Protein AF-A0A0C2BR04-F1 (afdb_monomer)

Secondary structure (DSSP, 8-state):
---TTEEEEEEE--TTTT-TTSTT---HHHHHHHHHH-S-HHHHHHHHHHHHT-TTEEEEEEEE-SSSTT----------TTTEEEEEEEEPGGGT---EEEEEEEEPPP---

Sequence (113 aa):
MDDPHIKVCFPICHHFWQKKNLRLSLDIRQIIEAALSSGKVAEVARAIEESLELDGFGITVLQVDYTNPKTKLNATMFQNLKKWCSVYVGIDPDLGFPYLYEIQVGKLLGEYD

Foldseek 3Di:
DDDPFWPDKDKPADCQLCDPPDLQRPPVVQLQVLVLPDLDQVSSQVSSCVVRVDPQKDKGKDKWDPVDPPTDDDDDDDPPRVFKMWIWTAGHCVSVHGITIIMMIGGHDPDDD

Solvent-accessible surface area (backbone atoms only — not comparable to full-atom values): 6805 Å² total; per-residue (Å²): 142,78,60,87,50,55,77,39,78,52,73,56,55,38,72,73,35,68,42,90,85,49,106,76,38,53,55,67,64,55,51,51,53,21,55,73,71,43,88,43,50,71,59,23,39,49,46,36,50,70,75,63,70,58,82,63,50,48,72,46,51,45,80,37,56,75,83,46,87,84,61,78,89,90,82,86,81,83,90,49,42,91,51,32,34,35,39,36,42,25,40,38,50,89,81,78,50,48,31,33,33,44,35,36,43,32,55,55,77,74,79,82,130

pLDDT: mean 75.68, std 12.69, range [36.72, 92.94]

Radius of gyration: 14.31 Å; Cα contacts (8 Å, |Δi|>4): 179; chains: 1; bounding box: 47×25×42 Å

Organism: NCBI:txid51022

Structure (mmCIF, N/CA/C/O backbone):
data_AF-A0A0C2BR04-F1
#
_entry.id   AF-A0A0C2BR04-F1
#
loop_
_atom_site.group_PDB
_atom_site.id
_atom_site.type_symbol
_atom_site.label_atom_id
_atom_site.label_alt_id
_atom_site.label_comp_id
_atom_site.label_asym_id
_atom_site.label_entity_id
_atom_site.label_seq_id
_atom_site.pdbx_PDB_ins_code
_atom_site.Cartn_x
_atom_site.Cartn_y
_atom_site.Cartn_z
_atom_site.occupancy
_atom_site.B_iso_or_equiv
_atom_site.auth_seq_id
_atom_site.auth_comp_id
_atom_site.auth_asym_id
_atom_site.auth_atom_id
_atom_site.pdbx_PDB_model_num
ATOM 1 N N . MET A 1 1 ? 12.614 8.364 7.415 1.00 57.56 1 MET A N 1
ATOM 2 C CA . MET A 1 1 ? 11.837 7.769 6.306 1.00 57.56 1 MET A CA 1
ATOM 3 C C . MET A 1 1 ? 12.835 7.602 5.172 1.00 57.56 1 MET A C 1
ATOM 5 O O . MET A 1 1 ? 12.725 8.267 4.157 1.00 57.56 1 MET A O 1
ATOM 9 N N . ASP A 1 2 ? 13.873 6.800 5.429 1.00 64.69 2 ASP A N 1
ATOM 10 C CA . ASP A 1 2 ? 15.175 6.889 4.741 1.00 64.69 2 ASP A CA 1
ATOM 11 C C . ASP A 1 2 ? 15.647 5.507 4.270 1.00 64.69 2 ASP A C 1
ATOM 13 O O . ASP A 1 2 ? 16.843 5.251 4.155 1.00 64.69 2 ASP A O 1
ATOM 17 N N . ASP A 1 3 ? 14.702 4.588 4.052 1.00 72.81 3 ASP A N 1
ATOM 18 C CA . ASP A 1 3 ? 15.028 3.282 3.495 1.00 72.81 3 ASP A CA 1
ATOM 19 C C . ASP A 1 3 ? 15.394 3.460 2.007 1.00 72.81 3 ASP A C 1
ATOM 21 O O . ASP A 1 3 ? 14.574 3.983 1.242 1.00 72.81 3 ASP A O 1
ATOM 25 N N . PRO A 1 4 ? 16.609 3.067 1.578 1.00 79.56 4 PRO A N 1
ATOM 26 C CA . PRO A 1 4 ? 17.089 3.295 0.213 1.00 79.56 4 PRO A CA 1
ATOM 27 C C . PRO A 1 4 ? 16.275 2.544 -0.850 1.00 79.56 4 PRO A C 1
ATOM 29 O O . PRO A 1 4 ? 16.324 2.902 -2.035 1.00 79.56 4 PRO A O 1
ATOM 32 N N . HIS A 1 5 ? 15.512 1.533 -0.431 1.00 80.62 5 HIS A N 1
ATOM 33 C CA . HIS A 1 5 ? 14.663 0.744 -1.306 1.00 80.62 5 HIS A CA 1
ATOM 34 C C . HIS A 1 5 ? 13.295 1.385 -1.559 1.00 80.62 5 HIS A C 1
ATOM 36 O O . HIS A 1 5 ? 12.555 0.922 -2.422 1.00 80.62 5 HIS A O 1
ATOM 42 N N . ILE A 1 6 ? 12.933 2.453 -0.846 1.00 80.69 6 ILE A N 1
ATOM 43 C CA . ILE A 1 6 ? 11.687 3.179 -1.093 1.00 80.69 6 ILE A CA 1
ATOM 44 C C . ILE A 1 6 ? 11.969 4.311 -2.079 1.00 80.69 6 ILE A C 1
ATOM 46 O O . ILE A 1 6 ? 12.641 5.290 -1.755 1.00 80.69 6 ILE A O 1
ATOM 50 N N . LYS A 1 7 ? 11.421 4.211 -3.291 1.00 80.38 7 LYS A N 1
ATOM 51 C CA . LYS A 1 7 ? 11.537 5.258 -4.323 1.00 80.38 7 LYS A CA 1
ATOM 52 C C . LYS A 1 7 ? 10.414 6.279 -4.265 1.00 80.38 7 LYS A C 1
ATOM 54 O O . LYS A 1 7 ? 10.612 7.439 -4.615 1.00 80.38 7 LYS A O 1
ATOM 59 N N . VAL A 1 8 ? 9.231 5.847 -3.840 1.00 74.94 8 VAL A N 1
ATOM 60 C CA . VAL A 1 8 ? 8.045 6.697 -3.723 1.00 74.94 8 VAL A CA 1
ATOM 61 C C . VAL A 1 8 ? 7.357 6.365 -2.412 1.00 74.94 8 VAL A C 1
ATOM 63 O O . VAL A 1 8 ? 7.121 5.200 -2.118 1.00 74.94 8 VAL A O 1
ATOM 66 N N . CYS A 1 9 ? 7.014 7.381 -1.629 1.00 80.25 9 CYS A N 1
ATOM 67 C CA . CYS A 1 9 ? 6.170 7.215 -0.455 1.00 80.25 9 CYS A CA 1
ATOM 68 C C . CYS A 1 9 ? 5.254 8.426 -0.322 1.00 80.25 9 CYS A C 1
ATOM 70 O O . CYS A 1 9 ? 5.715 9.525 -0.012 1.00 80.25 9 CYS A O 1
ATOM 72 N N . PHE A 1 10 ? 3.959 8.228 -0.561 1.00 79.88 10 PHE A N 1
ATOM 73 C CA . PHE A 1 10 ? 2.961 9.289 -0.473 1.00 79.88 10 PHE A CA 1
ATOM 74 C C . PHE A 1 10 ? 1.776 8.845 0.394 1.00 79.88 10 PHE A C 1
ATOM 76 O O . PHE A 1 10 ? 0.892 8.136 -0.090 1.00 79.88 10 PHE A O 1
ATOM 83 N N . PRO A 1 11 ? 1.752 9.220 1.685 1.00 79.69 11 PRO A N 1
ATOM 84 C CA . PRO A 1 11 ? 0.619 8.943 2.554 1.00 79.69 11 PRO A CA 1
ATOM 85 C C . PRO A 1 11 ? -0.465 10.022 2.419 1.00 79.69 11 PRO A C 1
ATOM 87 O O . PRO A 1 11 ? -0.241 11.200 2.699 1.00 79.69 11 PRO A O 1
ATOM 90 N N . ILE A 1 12 ? -1.675 9.604 2.066 1.00 81.25 12 ILE A N 1
ATOM 91 C CA . ILE A 1 12 ? -2.902 10.404 2.043 1.00 81.25 12 ILE A CA 1
ATOM 92 C C . ILE A 1 12 ? -3.756 9.995 3.239 1.00 81.25 12 ILE A C 1
ATOM 94 O O . ILE A 1 12 ? -4.693 9.199 3.142 1.00 81.25 12 ILE A O 1
ATOM 98 N N . CYS A 1 13 ? -3.398 10.526 4.405 1.00 77.69 13 CYS A N 1
ATOM 99 C CA . CYS A 1 13 ? -4.032 10.172 5.670 1.00 77.69 13 CYS A CA 1
ATOM 100 C C . CYS A 1 13 ? -4.188 11.421 6.536 1.00 77.69 13 CYS A C 1
ATOM 102 O O . CYS A 1 13 ? -3.304 12.276 6.593 1.00 77.69 13 CYS A O 1
ATOM 104 N N . HIS A 1 14 ? -5.315 11.544 7.237 1.00 74.12 14 HIS A N 1
ATOM 105 C CA . HIS A 1 14 ? -5.492 12.600 8.231 1.00 74.12 14 HIS A CA 1
ATOM 106 C C . HIS A 1 14 ? -4.450 12.475 9.356 1.00 74.12 14 HIS A C 1
ATOM 108 O O . HIS A 1 14 ? -4.118 11.371 9.779 1.00 74.12 14 HIS A O 1
ATOM 114 N N . HIS A 1 15 ? -4.006 13.598 9.926 1.00 65.88 15 HIS A N 1
ATOM 115 C CA . HIS A 1 15 ? -3.030 13.628 11.030 1.00 65.88 15 HIS A CA 1
ATOM 116 C C . HIS A 1 15 ? -3.449 12.800 12.264 1.00 65.88 15 HIS A C 1
ATOM 118 O O . HIS A 1 15 ? -2.618 12.451 13.096 1.00 65.88 15 HIS A O 1
ATOM 124 N N . PHE A 1 16 ? -4.745 12.492 12.390 1.00 60.69 16 PHE A N 1
ATOM 125 C CA . PHE A 1 16 ? -5.294 11.601 13.418 1.00 60.69 16 PHE A CA 1
ATOM 126 C C . PHE A 1 16 ? -4.698 10.188 13.344 1.00 60.69 16 PHE A C 1
ATOM 128 O O . PHE A 1 16 ? -4.458 9.585 14.383 1.00 60.69 16 PHE A O 1
ATOM 135 N N . TRP A 1 17 ? -4.382 9.706 12.140 1.00 61.66 17 TRP A N 1
ATOM 136 C CA . TRP A 1 17 ? -3.720 8.420 11.927 1.00 61.66 17 TRP A CA 1
ATOM 137 C C . TRP A 1 17 ? -2.274 8.421 12.432 1.00 61.66 17 TRP A C 1
ATOM 139 O O . TRP A 1 17 ? -1.790 7.411 12.911 1.00 61.66 17 TRP A O 1
ATOM 149 N N . GLN A 1 18 ? -1.610 9.578 12.442 1.00 56.16 18 GLN A N 1
ATOM 150 C CA . GLN A 1 18 ? -0.179 9.696 12.741 1.00 56.16 18 GLN A CA 1
ATOM 151 C C . GLN A 1 18 ? 0.154 9.796 14.247 1.00 56.16 18 GLN A C 1
ATOM 153 O O . GLN A 1 18 ? 1.327 9.866 14.616 1.00 56.16 18 GLN A O 1
ATOM 158 N N . LYS A 1 19 ? -0.840 9.845 15.151 1.00 53.69 19 LYS A N 1
ATOM 159 C CA . LYS A 1 19 ? -0.608 10.083 16.591 1.00 53.69 19 LYS A CA 1
ATOM 160 C C . LYS A 1 19 ? -0.471 8.792 17.405 1.00 53.69 19 LYS A C 1
ATOM 162 O O . LYS A 1 19 ? -1.477 8.239 17.814 1.00 53.69 19 LYS A O 1
ATOM 167 N N . LYS A 1 20 ? 0.762 8.459 17.803 1.00 49.28 20 LYS A N 1
ATOM 168 C CA . LYS A 1 20 ? 1.202 7.335 18.671 1.00 49.28 20 LYS A CA 1
ATOM 169 C C . LYS A 1 20 ? 0.447 7.034 19.991 1.00 49.28 20 LYS A C 1
ATOM 171 O O . LYS A 1 20 ? 0.819 6.084 20.666 1.00 49.28 20 LYS A O 1
ATOM 176 N N . ASN A 1 21 ? -0.546 7.821 20.415 1.00 41.91 21 ASN A N 1
ATOM 177 C CA . ASN A 1 21 ? -1.084 7.779 21.791 1.00 41.91 21 ASN A CA 1
ATOM 178 C C . ASN A 1 21 ? -2.572 7.406 21.910 1.00 41.91 21 ASN A C 1
ATOM 180 O O . ASN A 1 21 ? -3.172 7.596 22.965 1.00 41.91 21 ASN A O 1
ATOM 184 N N . LEU A 1 22 ? -3.185 6.865 20.861 1.00 41.66 22 LEU A N 1
ATOM 185 C CA . LEU A 1 22 ? -4.499 6.227 20.949 1.00 41.66 22 LEU A CA 1
ATOM 186 C C . LEU A 1 22 ? -4.328 4.767 20.539 1.00 41.66 22 LEU A C 1
ATOM 188 O O . LEU A 1 22 ? -3.621 4.500 19.575 1.00 41.66 22 LEU A O 1
ATOM 192 N N . ARG A 1 23 ? -5.018 3.840 21.216 1.00 46.34 23 ARG A N 1
ATOM 193 C CA . ARG A 1 23 ? -5.146 2.398 20.883 1.00 46.34 23 ARG A CA 1
ATOM 194 C C . ARG A 1 23 ? -5.641 2.095 19.441 1.00 46.34 23 ARG A C 1
ATOM 196 O O . ARG A 1 23 ? -6.039 0.981 19.159 1.00 46.34 23 ARG A O 1
ATOM 203 N N . LEU A 1 24 ? -5.678 3.094 18.557 1.00 48.53 24 LEU A N 1
ATOM 204 C CA . LEU A 1 24 ? -6.223 3.100 17.197 1.00 48.53 24 LEU A CA 1
ATOM 205 C C . LEU A 1 24 ? -5.345 3.922 16.223 1.00 48.53 24 LEU A C 1
ATOM 207 O O . LEU A 1 24 ? -5.833 4.386 15.192 1.00 48.53 24 LEU A O 1
ATOM 211 N N . SER A 1 25 ? -4.076 4.195 16.551 1.00 52.72 25 SER A N 1
ATOM 212 C CA . SER A 1 25 ? -3.205 4.984 15.674 1.00 52.72 25 SER A CA 1
ATOM 213 C C . SER A 1 25 ? -2.494 4.110 14.651 1.00 52.72 25 SER A C 1
ATOM 215 O O . SER A 1 25 ? -1.612 3.333 15.005 1.00 52.72 25 SER A O 1
ATOM 217 N N . LEU A 1 26 ? -2.860 4.282 13.387 1.00 61.00 26 LEU A N 1
ATOM 218 C CA . LEU A 1 26 ? -2.221 3.649 12.243 1.00 61.00 26 LEU A CA 1
ATOM 219 C C . LEU A 1 26 ? -0.819 4.227 12.016 1.00 61.00 26 LEU A C 1
ATOM 221 O O . LEU A 1 26 ? -0.670 5.320 11.463 1.00 61.00 26 LEU A O 1
ATOM 225 N N . ASP A 1 27 ? 0.221 3.504 12.422 1.00 72.94 27 ASP A N 1
ATOM 226 C CA . ASP A 1 27 ? 1.583 3.929 12.121 1.00 72.94 27 ASP A CA 1
ATOM 227 C C . ASP A 1 27 ? 1.883 3.653 10.643 1.00 72.94 27 ASP A C 1
ATOM 229 O O . ASP A 1 27 ? 2.018 2.507 10.218 1.00 72.94 27 ASP A O 1
ATOM 233 N N . ILE A 1 28 ? 2.021 4.718 9.846 1.00 77.38 28 ILE A N 1
ATOM 234 C CA . ILE A 1 28 ? 2.411 4.631 8.428 1.00 77.38 28 ILE A CA 1
ATOM 235 C C . ILE A 1 28 ? 3.696 3.798 8.267 1.00 77.38 28 ILE A C 1
ATOM 237 O O . ILE A 1 28 ? 3.879 3.148 7.240 1.00 77.38 28 ILE A O 1
ATOM 241 N N . ARG A 1 29 ? 4.568 3.759 9.285 1.00 80.06 29 ARG A N 1
ATOM 242 C CA . ARG A 1 29 ? 5.779 2.930 9.272 1.00 80.06 29 ARG A CA 1
ATOM 243 C C . ARG A 1 29 ? 5.472 1.436 9.208 1.00 80.06 29 ARG A C 1
ATOM 245 O O . ARG A 1 29 ? 6.128 0.758 8.433 1.00 80.06 29 ARG A O 1
ATOM 252 N N . GLN A 1 30 ? 4.451 0.947 9.913 1.00 85.62 30 GLN A N 1
ATOM 253 C CA . GLN A 1 30 ? 4.059 -0.469 9.860 1.00 85.62 30 GLN A CA 1
ATOM 254 C C . GLN A 1 30 ? 3.532 -0.854 8.472 1.00 85.62 30 GLN A C 1
ATOM 256 O O . GLN A 1 30 ? 3.829 -1.932 7.967 1.00 85.62 30 GLN A O 1
ATOM 261 N N . ILE A 1 31 ? 2.821 0.062 7.803 1.00 87.12 3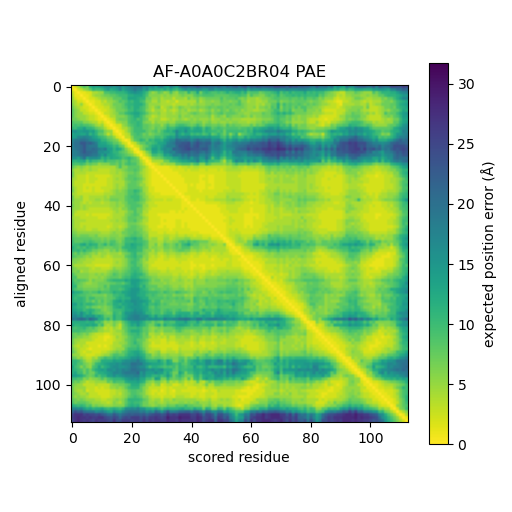1 ILE A N 1
ATOM 262 C CA . ILE A 1 31 ? 2.368 -0.138 6.418 1.00 87.12 31 ILE A CA 1
ATOM 263 C C . ILE A 1 31 ? 3.556 -0.230 5.455 1.00 87.12 31 ILE A C 1
ATOM 265 O O . ILE A 1 31 ? 3.578 -1.085 4.572 1.00 87.12 31 ILE A O 1
ATOM 269 N N . ILE A 1 32 ? 4.549 0.642 5.627 1.00 85.50 32 ILE A N 1
ATOM 270 C CA . ILE A 1 32 ? 5.772 0.641 4.818 1.00 85.50 32 ILE A CA 1
ATOM 271 C C . ILE A 1 32 ? 6.591 -0.635 5.062 1.00 85.50 32 ILE A C 1
ATOM 273 O O . ILE A 1 32 ? 7.028 -1.268 4.105 1.00 85.50 32 ILE A O 1
ATOM 277 N N . GLU A 1 33 ? 6.776 -1.035 6.320 1.00 88.12 33 GLU A N 1
ATOM 278 C CA . GLU A 1 33 ? 7.484 -2.265 6.696 1.00 88.12 33 GLU A CA 1
ATOM 279 C C . GLU A 1 33 ? 6.799 -3.503 6.107 1.00 88.12 33 GLU A C 1
ATOM 281 O O . GLU A 1 33 ? 7.463 -4.365 5.530 1.00 88.12 33 GLU A O 1
ATOM 286 N N . ALA A 1 34 ? 5.465 -3.560 6.155 1.00 89.31 34 ALA A N 1
ATOM 287 C CA . ALA A 1 34 ? 4.704 -4.626 5.519 1.00 89.31 34 ALA A CA 1
ATOM 288 C C . ALA A 1 34 ? 4.888 -4.635 3.994 1.00 89.31 34 ALA A C 1
ATOM 290 O O . ALA A 1 34 ? 5.099 -5.701 3.417 1.00 89.31 34 ALA A O 1
ATOM 291 N N . ALA A 1 35 ? 4.875 -3.468 3.340 1.00 88.62 35 ALA A N 1
ATOM 292 C CA . ALA A 1 35 ? 5.118 -3.353 1.900 1.00 88.62 35 ALA A CA 1
ATOM 293 C C . ALA A 1 35 ? 6.524 -3.835 1.492 1.00 88.62 35 ALA A C 1
ATOM 295 O O . ALA A 1 35 ? 6.681 -4.427 0.426 1.00 88.62 35 ALA A O 1
ATOM 296 N N . LEU A 1 36 ? 7.532 -3.616 2.342 1.00 87.19 36 LEU A N 1
ATOM 297 C CA . LEU A 1 36 ? 8.907 -4.088 2.132 1.00 87.19 36 LEU A CA 1
ATOM 298 C C . LEU A 1 36 ? 9.080 -5.589 2.413 1.00 87.19 36 LEU A C 1
ATOM 300 O O . LEU A 1 36 ? 10.031 -6.195 1.926 1.00 87.19 36 LEU A O 1
ATOM 304 N N . SER A 1 37 ? 8.179 -6.199 3.189 1.00 87.81 37 SER A N 1
ATOM 305 C CA . SER A 1 37 ? 8.318 -7.592 3.635 1.00 87.81 37 SER A CA 1
ATOM 306 C C . SER A 1 37 ? 8.056 -8.637 2.545 1.00 87.81 37 SER A C 1
ATOM 308 O O . SER A 1 37 ? 8.558 -9.758 2.644 1.00 87.81 37 SER A O 1
ATOM 310 N N . SER A 1 38 ? 7.267 -8.306 1.515 1.00 87.00 38 SER A N 1
ATOM 311 C CA . SER A 1 38 ? 6.880 -9.266 0.478 1.00 87.00 38 SER A CA 1
ATOM 312 C C . SER A 1 38 ? 6.500 -8.609 -0.850 1.00 87.00 38 SER A C 1
ATOM 314 O O . SER A 1 38 ? 5.865 -7.557 -0.909 1.00 87.00 38 SER A O 1
ATOM 316 N N . GLY A 1 39 ? 6.818 -9.304 -1.945 1.00 85.38 39 GLY A N 1
ATOM 317 C CA . GLY A 1 39 ? 6.329 -9.018 -3.296 1.00 85.38 39 GLY A CA 1
ATOM 318 C C . GLY A 1 39 ? 4.898 -9.513 -3.568 1.00 85.38 39 GLY A C 1
ATOM 319 O O . GLY A 1 39 ? 4.415 -9.376 -4.690 1.00 85.38 39 GLY A O 1
ATOM 320 N N . LYS A 1 40 ? 4.217 -10.134 -2.595 1.00 88.56 40 LYS A N 1
ATOM 321 C CA . LYS A 1 40 ? 2.865 -10.690 -2.763 1.00 88.56 40 LYS A CA 1
ATOM 322 C C . LYS A 1 40 ? 1.832 -9.873 -1.993 1.00 88.56 40 LYS A C 1
ATOM 324 O O . LYS A 1 40 ? 1.838 -9.847 -0.765 1.00 88.56 40 LYS A O 1
ATOM 329 N N . VAL A 1 41 ? 0.855 -9.319 -2.712 1.00 90.56 41 VAL A N 1
ATOM 330 C CA . VAL A 1 41 ? -0.212 -8.463 -2.152 1.00 90.56 41 VAL A CA 1
ATOM 331 C C . VAL A 1 41 ? -0.948 -9.064 -0.952 1.00 90.56 41 VAL A C 1
ATOM 333 O O . VAL A 1 41 ? -1.239 -8.353 0.002 1.00 90.56 41 VAL A O 1
ATOM 336 N N . ALA A 1 42 ? -1.223 -10.371 -0.973 1.00 92.00 42 ALA A N 1
ATOM 337 C CA . ALA A 1 42 ? -1.959 -11.042 0.097 1.00 92.00 42 ALA A CA 1
ATOM 338 C C . ALA A 1 42 ? -1.143 -11.157 1.394 1.00 92.00 42 ALA A C 1
ATOM 340 O O . ALA A 1 42 ? -1.703 -11.076 2.483 1.00 92.00 42 ALA A O 1
ATOM 341 N N . GLU A 1 43 ? 0.175 -11.338 1.279 1.00 92.94 43 GLU A N 1
ATOM 342 C CA . GLU A 1 43 ? 1.072 -11.384 2.437 1.00 92.94 43 GLU A CA 1
ATOM 343 C C . GLU A 1 43 ? 1.246 -9.980 3.028 1.00 92.94 43 GLU A C 1
ATOM 345 O O . GLU A 1 43 ? 1.149 -9.825 4.241 1.00 92.94 43 GLU A O 1
ATOM 350 N N . VAL A 1 44 ? 1.383 -8.953 2.178 1.00 91.38 44 VAL A N 1
ATOM 351 C CA . VAL A 1 44 ? 1.422 -7.546 2.614 1.00 91.38 44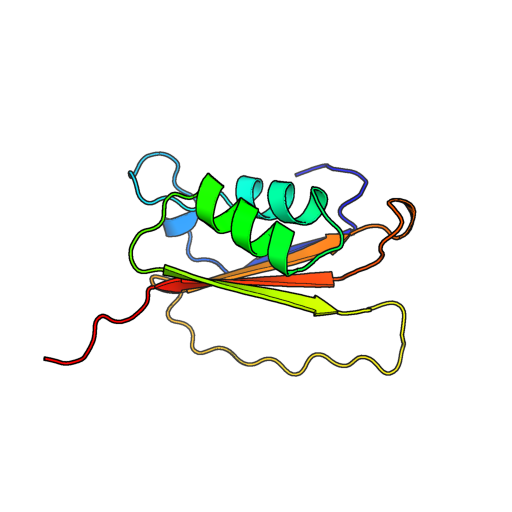 VAL A CA 1
ATOM 352 C C . VAL A 1 44 ? 0.131 -7.158 3.343 1.00 91.38 44 VAL A C 1
ATOM 354 O O . VAL A 1 44 ? 0.192 -6.598 4.432 1.00 91.38 44 VAL A O 1
ATOM 357 N N . ALA A 1 45 ? -1.041 -7.487 2.789 1.00 91.69 45 ALA A N 1
ATOM 358 C CA . ALA A 1 45 ? -2.329 -7.170 3.412 1.00 91.69 45 ALA A CA 1
ATOM 359 C C . ALA A 1 45 ? -2.479 -7.820 4.796 1.00 91.69 45 ALA A C 1
ATOM 361 O O . ALA A 1 45 ? -2.885 -7.150 5.744 1.00 91.69 45 ALA A O 1
ATOM 362 N N . ARG A 1 46 ? -2.096 -9.098 4.918 1.00 91.12 46 ARG A N 1
ATOM 363 C CA . ARG A 1 46 ? -2.118 -9.826 6.192 1.00 91.12 46 ARG A CA 1
ATOM 364 C C . ARG A 1 46 ? -1.157 -9.221 7.214 1.00 91.12 46 ARG A C 1
ATOM 366 O O . ARG A 1 46 ? -1.54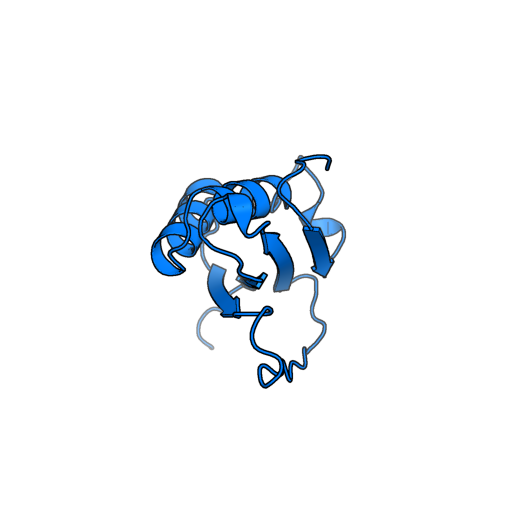8 -9.010 8.353 1.00 91.12 46 ARG A O 1
ATOM 373 N N . ALA A 1 47 ? 0.070 -8.892 6.812 1.00 90.38 47 ALA A N 1
ATOM 374 C CA . ALA A 1 47 ? 1.043 -8.273 7.713 1.00 90.38 47 ALA A CA 1
ATOM 375 C C . ALA A 1 47 ? 0.539 -6.925 8.264 1.00 90.38 47 ALA A C 1
ATOM 377 O O . ALA A 1 47 ? 0.735 -6.610 9.436 1.00 90.38 47 ALA A O 1
ATOM 378 N N . ILE A 1 48 ? -0.161 -6.142 7.437 1.00 88.62 48 ILE A N 1
ATOM 379 C CA . ILE A 1 48 ? -0.796 -4.885 7.852 1.00 88.62 48 ILE A CA 1
ATOM 380 C C . ILE A 1 48 ? -1.909 -5.152 8.870 1.00 88.62 48 ILE A C 1
ATOM 382 O O . ILE A 1 48 ? -1.935 -4.500 9.911 1.00 88.62 48 ILE A O 1
ATOM 386 N N . GLU A 1 49 ? -2.784 -6.122 8.602 1.00 86.88 49 GLU A N 1
ATOM 387 C CA . GLU A 1 49 ? -3.871 -6.522 9.507 1.00 86.88 49 GLU A CA 1
ATOM 388 C C . GLU A 1 49 ? -3.339 -6.942 10.881 1.00 86.88 49 GLU A C 1
ATOM 390 O O . GLU A 1 49 ? -3.763 -6.400 11.904 1.00 86.88 49 GLU A O 1
ATOM 395 N N . GLU A 1 50 ? -2.353 -7.839 10.894 1.00 86.69 50 GLU A N 1
ATOM 396 C CA . GLU A 1 50 ? -1.717 -8.346 12.111 1.00 86.69 50 GLU A CA 1
ATOM 397 C C . GLU A 1 50 ? -0.986 -7.239 12.885 1.00 86.69 50 GLU A C 1
ATOM 399 O O . GLU A 1 50 ? -1.052 -7.196 14.110 1.00 86.69 50 GLU A O 1
ATOM 404 N N . SER A 1 51 ? -0.304 -6.321 12.191 1.00 82.25 51 SER A N 1
ATOM 405 C CA . SER A 1 51 ? 0.501 -5.270 12.837 1.00 82.25 51 SER A CA 1
ATOM 406 C C . SER A 1 51 ? -0.315 -4.137 13.462 1.00 82.25 51 SER A C 1
ATOM 408 O O . SER A 1 51 ? 0.164 -3.477 14.390 1.00 82.25 51 SER A O 1
ATOM 410 N N . LEU A 1 52 ? -1.514 -3.879 12.937 1.00 76.50 52 LEU A N 1
ATOM 411 C CA . LEU A 1 52 ? -2.330 -2.734 13.330 1.00 76.50 52 LEU A CA 1
ATOM 412 C C . LEU A 1 52 ? -3.465 -3.101 14.292 1.00 76.50 52 LEU A C 1
ATOM 414 O O . LEU A 1 52 ? -4.024 -2.195 14.909 1.00 76.50 52 LEU A O 1
ATOM 418 N N . GLU A 1 53 ? -3.810 -4.389 14.415 1.00 74.75 53 GLU A N 1
ATOM 419 C CA . GLU A 1 53 ? -4.874 -4.900 15.300 1.00 74.75 53 GLU A CA 1
ATOM 420 C C . GLU A 1 53 ? -6.204 -4.121 15.159 1.00 74.75 53 GLU A C 1
ATOM 422 O O . GLU A 1 53 ? -6.910 -3.839 16.132 1.00 74.75 53 GLU A O 1
ATOM 427 N N . LEU A 1 54 ? -6.542 -3.712 13.931 1.00 71.19 54 LEU A N 1
ATOM 428 C CA . LEU A 1 54 ? -7.675 -2.825 13.661 1.00 71.19 54 LEU A CA 1
ATOM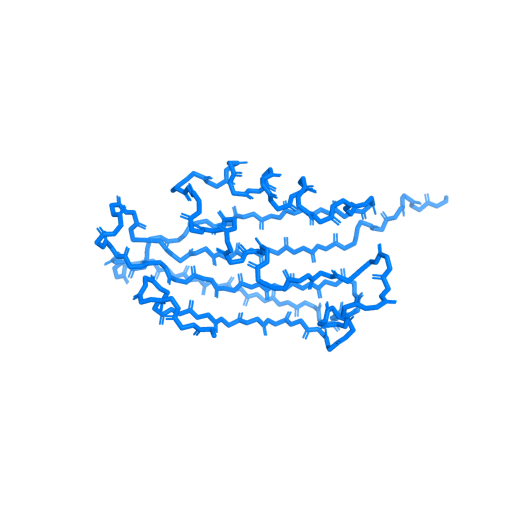 429 C C . LEU A 1 54 ? -8.977 -3.601 13.458 1.00 71.19 54 LEU A C 1
ATOM 431 O O . LEU A 1 54 ? -9.307 -4.001 12.344 1.00 71.19 54 LEU A O 1
ATOM 435 N N . ASP A 1 55 ? -9.769 -3.727 14.520 1.00 75.00 55 ASP A N 1
ATOM 436 C CA . ASP A 1 55 ? -11.120 -4.283 14.417 1.00 75.00 55 ASP A CA 1
ATOM 437 C C . ASP A 1 55 ? -12.074 -3.354 13.636 1.00 75.00 55 ASP A C 1
ATOM 439 O O . ASP A 1 55 ? -12.101 -2.131 13.831 1.00 75.00 55 ASP A O 1
ATOM 443 N N . GLY A 1 56 ? -12.873 -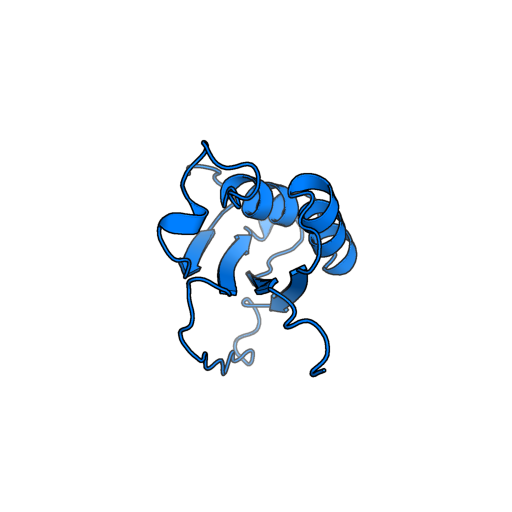3.936 12.738 1.00 77.06 56 GLY A N 1
ATOM 444 C CA . GLY A 1 56 ? -13.813 -3.209 11.882 1.00 77.06 56 GLY A CA 1
ATOM 445 C C . GLY A 1 56 ? -13.158 -2.376 10.773 1.00 77.06 56 GLY A C 1
ATOM 446 O O . GLY A 1 56 ? -13.747 -1.388 10.324 1.00 77.06 56 GLY A O 1
ATOM 447 N N . PHE A 1 57 ? -11.952 -2.738 10.329 1.00 81.19 57 PHE A N 1
ATOM 448 C CA . PHE A 1 57 ? -11.261 -2.111 9.199 1.00 81.19 57 PHE A CA 1
ATOM 449 C C . PHE A 1 57 ? -11.051 -3.094 8.046 1.00 81.19 57 PHE A C 1
ATOM 451 O O . PHE A 1 57 ? -10.753 -4.262 8.249 1.00 81.19 57 PHE A O 1
ATOM 458 N N . GLY A 1 58 ? -11.202 -2.603 6.819 1.00 85.00 58 GLY A N 1
ATOM 459 C CA . GLY A 1 58 ? -10.812 -3.299 5.602 1.00 85.00 58 GLY A CA 1
ATOM 460 C C . GLY A 1 58 ? -9.453 -2.802 5.121 1.00 85.00 58 GLY A C 1
ATOM 461 O O . GLY A 1 58 ? -9.195 -1.593 5.122 1.00 85.00 58 GLY A O 1
ATOM 462 N N . ILE A 1 59 ? -8.605 -3.733 4.688 1.00 89.44 59 ILE A N 1
ATOM 463 C CA . ILE A 1 59 ? -7.291 -3.452 4.107 1.00 89.44 59 ILE A CA 1
ATOM 464 C C . ILE A 1 59 ? -7.298 -3.924 2.658 1.00 89.44 59 ILE A C 1
ATOM 466 O O . ILE A 1 59 ? -7.625 -5.073 2.366 1.00 89.44 59 ILE A O 1
ATOM 470 N N . THR A 1 60 ? -6.912 -3.043 1.743 1.00 90.38 60 THR A N 1
ATOM 471 C CA . THR A 1 60 ? -6.726 -3.385 0.332 1.00 90.38 60 THR A CA 1
ATOM 472 C C . THR A 1 60 ? -5.295 -3.086 -0.073 1.00 90.38 60 THR A C 1
ATOM 474 O O . THR A 1 60 ? -4.813 -1.978 0.160 1.00 90.38 60 THR A O 1
ATOM 477 N N . VAL A 1 61 ? -4.637 -4.048 -0.717 1.00 91.19 61 VAL A N 1
ATOM 478 C CA . VAL A 1 61 ? -3.298 -3.874 -1.286 1.00 91.19 61 VAL A CA 1
ATOM 479 C C . VAL A 1 61 ? -3.384 -4.130 -2.781 1.00 91.19 61 VAL A C 1
ATOM 481 O O . VAL A 1 61 ? -3.646 -5.252 -3.217 1.00 91.19 61 VAL A O 1
ATOM 484 N N . LEU A 1 62 ? -3.170 -3.082 -3.565 1.00 88.31 62 LEU A N 1
ATOM 485 C CA . LEU A 1 62 ? -3.050 -3.153 -5.012 1.00 88.31 62 LEU A CA 1
ATOM 486 C C . LEU A 1 62 ? -1.575 -3.062 -5.385 1.00 88.31 62 LEU A C 1
ATOM 488 O O . LEU A 1 62 ? -0.863 -2.188 -4.903 1.00 88.31 62 LEU A O 1
ATOM 492 N N . GLN A 1 63 ? -1.129 -3.949 -6.266 1.00 88.12 63 GLN A N 1
ATOM 493 C CA . GLN A 1 63 ? 0.218 -3.930 -6.819 1.00 88.12 63 GLN A CA 1
ATOM 494 C C . GLN A 1 63 ? 0.173 -3.470 -8.269 1.00 88.12 63 GLN A C 1
ATOM 496 O O . GLN A 1 63 ? -0.597 -3.995 -9.074 1.00 88.12 63 GLN A O 1
ATOM 501 N N . VAL A 1 64 ? 1.012 -2.494 -8.595 1.00 83.19 64 VAL A N 1
ATOM 502 C CA . VAL A 1 64 ? 1.077 -1.877 -9.915 1.00 83.19 64 VAL A CA 1
ATOM 503 C C . VAL A 1 64 ? 2.500 -1.990 -10.447 1.00 83.19 64 VAL A C 1
ATOM 505 O O . VAL A 1 64 ? 3.444 -1.484 -9.839 1.00 83.19 64 VAL A O 1
ATOM 508 N N . ASP A 1 65 ? 2.656 -2.633 -11.604 1.00 78.56 65 ASP A N 1
ATOM 509 C CA . ASP A 1 65 ? 3.911 -2.625 -12.356 1.00 78.56 65 ASP A CA 1
ATOM 510 C C . ASP A 1 65 ? 4.088 -1.262 -13.040 1.00 78.56 65 ASP A C 1
ATOM 512 O O . ASP A 1 65 ? 3.529 -0.995 -14.109 1.00 78.56 65 ASP A O 1
ATOM 516 N N . TYR A 1 66 ? 4.853 -0.382 -12.396 1.00 71.19 66 TYR A N 1
ATOM 517 C CA . TYR A 1 66 ? 5.157 0.957 -12.900 1.00 71.19 66 TYR A CA 1
ATOM 518 C C . TYR A 1 66 ? 6.291 0.967 -13.937 1.00 71.19 66 TYR A C 1
ATOM 520 O O . TYR A 1 66 ? 6.570 2.017 -14.518 1.00 71.19 66 TYR A O 1
ATOM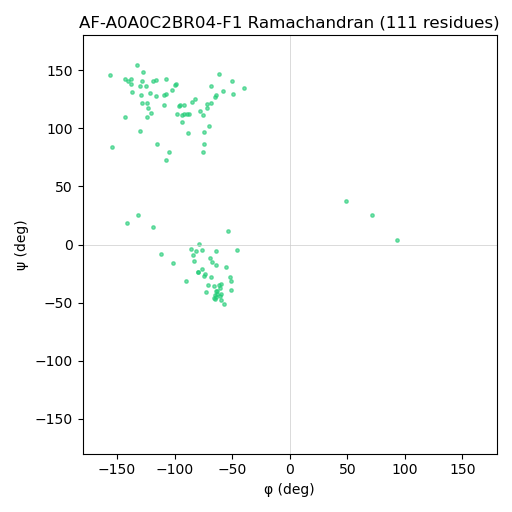 528 N N . THR A 1 67 ? 6.945 -0.174 -14.182 1.00 74.50 67 THR A N 1
ATOM 529 C CA . THR A 1 67 ? 7.968 -0.303 -15.231 1.00 74.50 67 THR A CA 1
ATOM 530 C C . THR A 1 67 ? 7.334 -0.476 -16.610 1.00 74.50 67 THR A C 1
ATOM 532 O O . THR A 1 67 ? 7.922 -0.098 -17.625 1.00 74.50 67 THR A O 1
ATOM 535 N N . ASN A 1 68 ? 6.094 -0.969 -16.664 1.00 79.31 68 ASN A N 1
ATOM 536 C CA . ASN A 1 68 ? 5.319 -1.044 -17.890 1.00 79.31 68 ASN A CA 1
ATOM 537 C C . ASN A 1 68 ? 4.725 0.336 -18.261 1.00 79.31 68 ASN A C 1
ATOM 539 O O . ASN A 1 68 ? 3.823 0.834 -17.583 1.00 79.31 68 ASN A O 1
ATOM 543 N N . PRO A 1 69 ? 5.131 0.950 -19.392 1.00 78.25 69 PRO A N 1
ATOM 544 C CA . PRO A 1 69 ? 4.683 2.294 -19.779 1.00 78.25 69 PRO A CA 1
ATOM 545 C C . PRO A 1 69 ? 3.190 2.375 -20.144 1.00 78.25 69 PRO A C 1
ATOM 547 O O . PRO A 1 69 ? 2.622 3.472 -20.236 1.00 78.25 69 PRO A O 1
ATOM 550 N N . LYS A 1 70 ? 2.539 1.227 -20.374 1.00 83.94 70 LYS A N 1
ATOM 551 C CA . LYS A 1 70 ? 1.093 1.137 -20.622 1.00 83.94 70 LYS A CA 1
ATOM 552 C C . LYS A 1 70 ? 0.278 1.117 -19.333 1.00 83.94 70 LYS A C 1
ATOM 554 O O . LYS A 1 70 ? -0.932 1.323 -19.405 1.00 83.94 70 LYS A O 1
ATOM 559 N N . THR A 1 71 ? 0.906 0.895 -18.183 1.00 76.25 71 THR A N 1
ATOM 560 C CA . THR A 1 71 ? 0.223 0.919 -16.894 1.00 76.25 71 THR A CA 1
ATOM 561 C C . THR A 1 71 ? -0.287 2.328 -16.605 1.00 76.25 71 THR A C 1
ATOM 563 O O . THR A 1 71 ? 0.456 3.309 -16.678 1.00 76.25 71 THR A O 1
ATOM 566 N N . LYS A 1 72 ? -1.584 2.439 -16.307 1.00 71.44 72 LYS A N 1
ATOM 567 C CA . LYS A 1 72 ? -2.250 3.686 -15.921 1.00 71.44 72 LYS A CA 1
ATOM 568 C C . LYS A 1 72 ? -3.028 3.436 -14.639 1.00 71.44 72 LYS A C 1
ATOM 570 O O . LYS A 1 72 ? -3.827 2.506 -14.586 1.00 71.44 72 LYS A O 1
ATOM 575 N N . LEU A 1 73 ? -2.820 4.284 -13.638 1.00 66.56 73 LEU A N 1
ATOM 576 C CA . LEU A 1 73 ? -3.673 4.334 -12.459 1.00 66.56 73 LEU A CA 1
ATOM 577 C C . LEU A 1 73 ? -4.707 5.442 -12.674 1.00 66.56 73 LEU A C 1
ATOM 579 O O . LEU A 1 73 ? -4.339 6.600 -12.864 1.00 66.56 73 LEU A O 1
ATOM 583 N N . ASN A 1 74 ? -5.989 5.089 -12.671 1.00 67.88 74 ASN A N 1
ATOM 584 C CA . ASN A 1 74 ? -7.087 6.051 -12.692 1.00 67.88 74 ASN A CA 1
ATOM 585 C C . ASN A 1 74 ? -7.862 5.914 -11.382 1.00 67.88 74 ASN A C 1
ATOM 587 O O . ASN A 1 74 ? -8.804 5.131 -11.289 1.00 67.88 74 ASN A O 1
ATOM 591 N N . ALA A 1 75 ? -7.398 6.623 -10.358 1.00 66.25 75 ALA A N 1
ATOM 592 C CA . ALA A 1 75 ? -7.966 6.578 -9.021 1.00 66.25 75 ALA A CA 1
ATOM 593 C C . ALA A 1 75 ? -8.721 7.876 -8.719 1.00 66.25 75 ALA A C 1
ATOM 595 O O . ALA A 1 75 ? -8.296 8.971 -9.084 1.00 66.25 75 ALA A O 1
ATOM 596 N N . THR A 1 76 ? -9.837 7.747 -8.009 1.00 66.12 76 THR A N 1
ATOM 597 C CA . THR A 1 76 ? -10.545 8.864 -7.383 1.00 66.12 76 THR A CA 1
ATOM 598 C C . THR A 1 76 ? -10.867 8.480 -5.949 1.00 66.12 76 THR A C 1
ATOM 600 O O . THR A 1 76 ? -10.967 7.296 -5.630 1.00 66.12 76 THR A O 1
ATOM 603 N N . MET A 1 77 ? -11.023 9.465 -5.073 1.00 65.44 77 MET A N 1
ATOM 604 C CA . MET A 1 77 ? -11.324 9.214 -3.669 1.00 65.44 77 MET A CA 1
ATOM 605 C C . MET A 1 77 ? -12.377 10.178 -3.143 1.00 65.44 77 MET A C 1
ATOM 607 O O . MET A 1 77 ? -12.367 11.370 -3.449 1.00 65.44 77 MET A O 1
ATOM 611 N N . PHE A 1 78 ? -13.256 9.661 -2.288 1.00 64.50 78 PHE A N 1
ATOM 612 C CA . PHE A 1 78 ? -14.144 10.476 -1.471 1.00 64.50 78 PHE A CA 1
ATOM 613 C C . PHE A 1 78 ? -13.435 10.793 -0.148 1.00 64.50 78 PHE A C 1
ATOM 615 O O . PHE A 1 78 ? -13.162 9.899 0.653 1.00 64.50 78 PHE A O 1
ATOM 622 N N . GLN A 1 79 ? -13.089 12.062 0.080 1.00 63.03 79 GLN A N 1
ATOM 623 C CA . GLN A 1 79 ? -12.247 12.472 1.208 1.00 63.03 79 GLN A CA 1
ATOM 624 C C . GLN A 1 79 ? -13.009 12.467 2.544 1.00 63.03 79 GLN A C 1
ATOM 626 O O . GLN A 1 79 ? -13.380 13.511 3.075 1.00 63.03 79 GLN A O 1
ATOM 631 N N . ASN A 1 80 ? -13.178 11.294 3.155 1.00 72.88 80 ASN A N 1
ATOM 632 C CA . ASN A 1 80 ? -13.357 11.199 4.604 1.00 72.88 80 ASN A CA 1
ATOM 633 C C . ASN A 1 80 ? -12.097 10.614 5.239 1.00 72.88 80 ASN A C 1
ATOM 635 O O . ASN A 1 80 ? -12.071 9.475 5.704 1.00 72.88 80 ASN A O 1
ATOM 639 N N . LEU A 1 81 ? -11.045 11.432 5.285 1.00 71.31 81 LEU A N 1
ATOM 640 C CA . LEU A 1 81 ? -9.726 11.031 5.778 1.00 71.31 81 LEU A CA 1
ATOM 641 C C . LEU A 1 81 ? -9.714 10.646 7.273 1.00 71.31 81 LEU A C 1
ATOM 643 O O . LEU A 1 81 ? -8.692 10.195 7.775 1.00 71.31 81 LEU A O 1
ATOM 647 N N . LYS A 1 82 ? -10.827 10.810 8.007 1.00 71.19 82 LYS A N 1
ATOM 648 C CA . LYS A 1 82 ? -10.993 10.284 9.376 1.00 71.19 82 LYS A CA 1
ATOM 649 C C . LYS A 1 82 ? -11.352 8.797 9.406 1.00 71.19 82 LYS A C 1
ATOM 651 O O . LYS A 1 82 ? -11.153 8.155 10.429 1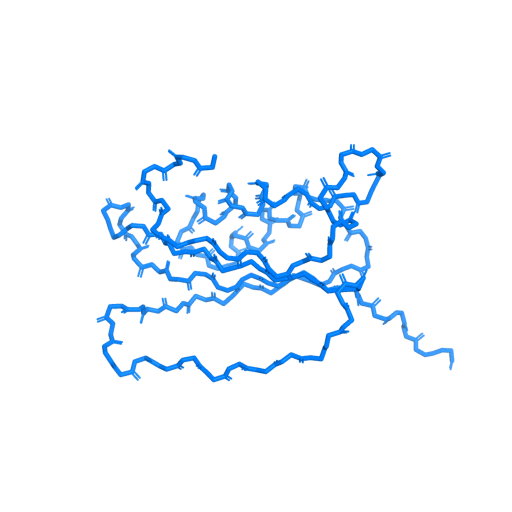.00 71.19 82 LYS A O 1
ATOM 656 N N . LYS A 1 83 ? -11.930 8.271 8.324 1.00 76.31 83 LYS A N 1
ATOM 657 C CA . LYS A 1 83 ? -12.361 6.871 8.193 1.00 76.31 83 LYS A CA 1
ATOM 658 C C . LYS A 1 83 ? -11.532 6.094 7.174 1.00 76.31 83 LYS A C 1
ATOM 660 O O . LYS A 1 83 ? -11.705 4.890 7.077 1.00 76.31 83 LYS A O 1
ATOM 665 N N . TRP A 1 84 ? -10.664 6.763 6.425 1.00 81.81 84 TRP A N 1
ATOM 666 C CA . TRP A 1 84 ? -9.874 6.162 5.360 1.00 81.81 84 TRP A CA 1
ATOM 667 C C . TRP A 1 84 ? -8.472 6.775 5.317 1.00 81.81 84 TRP A C 1
ATOM 669 O O . TRP A 1 84 ? -8.308 7.977 5.546 1.00 81.81 84 TRP A O 1
ATOM 679 N N . CYS A 1 85 ? -7.476 5.945 5.036 1.00 82.81 85 CYS A N 1
ATOM 680 C CA . CYS A 1 85 ? -6.079 6.307 4.836 1.00 82.81 85 CYS A CA 1
ATOM 681 C C . CYS A 1 85 ? -5.548 5.507 3.648 1.00 82.81 85 CYS A C 1
ATOM 683 O O . CYS A 1 85 ? -5.836 4.318 3.527 1.00 82.81 85 CYS A O 1
ATOM 685 N N . SER A 1 86 ? -4.769 6.147 2.783 1.00 86.25 86 SER A N 1
ATOM 686 C CA . SER A 1 86 ? -4.069 5.458 1.703 1.00 86.25 86 SER A CA 1
ATOM 687 C C . SER A 1 86 ? -2.597 5.803 1.704 1.00 86.25 86 SER A C 1
ATOM 689 O O . SER A 1 86 ? -2.219 6.944 1.952 1.00 86.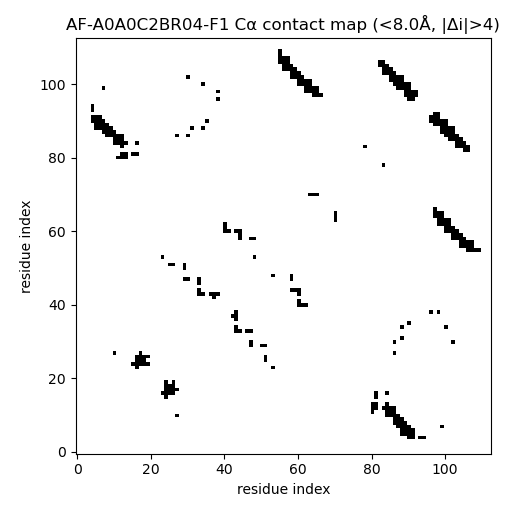25 86 SER A O 1
ATOM 691 N N . VAL A 1 87 ? -1.761 4.808 1.441 1.00 85.50 87 VAL A N 1
ATOM 692 C CA . VAL A 1 87 ? -0.315 4.950 1.359 1.00 85.50 87 VAL A CA 1
ATOM 693 C C . VAL A 1 87 ? 0.144 4.340 0.044 1.00 85.50 87 VAL A C 1
ATOM 695 O O . VAL A 1 87 ? -0.085 3.161 -0.220 1.00 85.50 87 VAL A O 1
ATOM 698 N N . TYR A 1 88 ? 0.800 5.155 -0.775 1.00 85.06 88 TYR A N 1
ATOM 699 C CA . TYR A 1 88 ? 1.464 4.702 -1.993 1.00 85.06 88 TYR A CA 1
ATOM 700 C C . TYR A 1 88 ? 2.933 4.450 -1.676 1.00 85.06 88 TYR A C 1
ATOM 702 O O . TYR A 1 88 ? 3.616 5.388 -1.261 1.00 85.06 88 TYR A O 1
ATOM 710 N N . VAL A 1 89 ? 3.412 3.219 -1.866 1.00 85.00 89 VAL A N 1
ATOM 711 C CA . VAL A 1 89 ? 4.803 2.814 -1.608 1.00 85.00 89 VAL A CA 1
ATOM 712 C C . VAL A 1 89 ? 5.397 2.202 -2.875 1.00 85.00 89 VAL A C 1
ATOM 714 O O . VAL A 1 89 ? 4.998 1.122 -3.297 1.00 85.00 89 VAL A O 1
ATOM 717 N N . GLY A 1 90 ? 6.331 2.909 -3.506 1.00 82.75 90 GLY A N 1
ATOM 718 C CA . GLY A 1 90 ? 7.108 2.419 -4.643 1.00 82.75 90 GLY A CA 1
ATOM 719 C C . GLY A 1 90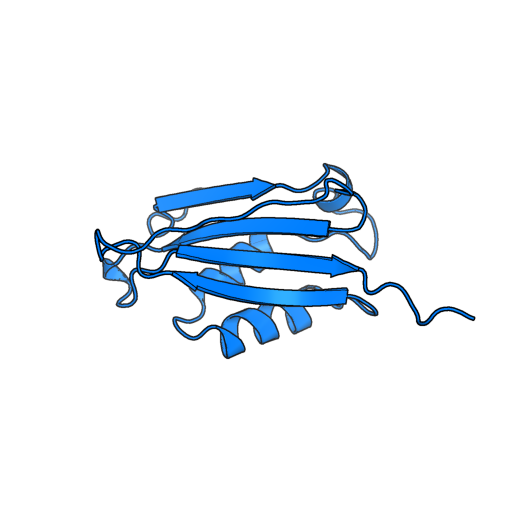 ? 8.399 1.773 -4.163 1.00 82.75 90 GLY A C 1
ATOM 720 O O . GLY A 1 90 ? 9.211 2.451 -3.529 1.00 82.75 90 GLY A O 1
ATOM 721 N N . ILE A 1 91 ? 8.574 0.492 -4.474 1.00 81.44 91 ILE A N 1
ATOM 722 C CA . ILE A 1 91 ? 9.707 -0.335 -4.047 1.00 81.44 91 ILE A CA 1
ATOM 723 C C . ILE A 1 91 ? 10.735 -0.436 -5.180 1.00 81.44 91 ILE A C 1
ATOM 725 O O . ILE A 1 91 ? 10.364 -0.622 -6.335 1.00 81.44 91 ILE A O 1
ATOM 729 N N . ASP A 1 92 ? 12.019 -0.314 -4.850 1.00 73.00 92 ASP A N 1
ATOM 730 C CA . ASP A 1 92 ? 13.140 -0.440 -5.784 1.00 73.00 92 ASP A CA 1
ATOM 731 C C . ASP A 1 92 ? 13.151 -1.823 -6.485 1.00 73.00 92 ASP A C 1
ATOM 733 O O . ASP A 1 92 ? 13.047 -2.847 -5.800 1.00 73.00 92 ASP A O 1
ATOM 737 N N . PRO A 1 93 ? 13.304 -1.886 -7.827 1.00 62.06 93 PRO A N 1
ATOM 738 C CA . PRO A 1 93 ? 13.473 -3.133 -8.578 1.00 62.06 93 PRO A CA 1
ATOM 739 C C . PRO A 1 93 ? 14.554 -4.060 -8.046 1.00 62.06 93 PRO A C 1
ATOM 741 O O . PRO A 1 93 ? 14.409 -5.277 -8.182 1.00 62.06 93 PRO A O 1
ATOM 744 N N . ASP A 1 94 ? 15.612 -3.510 -7.456 1.00 67.94 94 ASP A N 1
ATOM 745 C CA . ASP A 1 94 ? 16.783 -4.271 -7.022 1.00 67.94 94 ASP A CA 1
ATOM 746 C C . ASP A 1 94 ? 16.482 -5.196 -5.826 1.00 67.94 94 ASP A C 1
ATOM 748 O O . ASP A 1 94 ? 17.252 -6.114 -5.545 1.00 67.94 94 ASP A O 1
ATOM 752 N N . LEU A 1 95 ? 15.320 -5.040 -5.173 1.00 63.91 95 LEU A N 1
ATOM 753 C CA . LEU A 1 95 ? 14.783 -6.010 -4.206 1.00 63.91 95 LEU A CA 1
ATOM 754 C C . LEU A 1 95 ? 14.176 -7.268 -4.860 1.00 63.91 95 LEU A C 1
ATOM 756 O O . LEU A 1 95 ? 13.783 -8.198 -4.159 1.00 63.91 95 LEU A O 1
ATOM 760 N N . GLY A 1 96 ? 14.106 -7.320 -6.194 1.00 61.94 96 GLY A N 1
ATOM 761 C CA . GLY A 1 96 ? 13.575 -8.449 -6.964 1.00 61.94 96 GLY A CA 1
ATOM 762 C C . GLY A 1 96 ? 12.091 -8.335 -7.325 1.00 61.94 96 GLY A C 1
ATOM 763 O O . GLY A 1 96 ? 11.536 -9.267 -7.910 1.00 61.94 96 GLY A O 1
ATOM 764 N N . PHE A 1 97 ? 11.436 -7.216 -6.993 1.00 66.44 97 PHE A N 1
ATOM 765 C CA . PHE A 1 97 ? 10.013 -6.979 -7.263 1.00 66.44 97 PHE A CA 1
ATOM 766 C C . PHE A 1 97 ? 9.682 -5.467 -7.376 1.00 66.44 97 PHE A C 1
ATOM 768 O O . PHE A 1 97 ? 9.234 -4.865 -6.397 1.00 66.44 97 PHE A O 1
ATOM 775 N N . PRO A 1 98 ? 9.881 -4.834 -8.558 1.00 70.12 98 PRO A N 1
ATOM 776 C CA . PRO A 1 98 ? 9.609 -3.409 -8.784 1.00 70.12 98 PRO A CA 1
ATOM 777 C C . PRO A 1 98 ? 8.118 -3.123 -8.880 1.00 70.12 98 PRO A C 1
ATOM 779 O O . PRO A 1 98 ? 7.541 -3.075 -9.970 1.00 70.12 98 PRO A O 1
ATOM 782 N N . TYR A 1 99 ? 7.482 -2.899 -7.740 1.00 76.75 99 TYR A N 1
ATOM 783 C CA . TYR A 1 99 ? 6.072 -2.551 -7.728 1.00 76.75 99 TYR A CA 1
ATOM 784 C C . TYR A 1 99 ? 5.783 -1.286 -6.940 1.00 76.75 99 TYR A C 1
ATOM 786 O O . TYR A 1 99 ? 6.442 -0.950 -5.955 1.00 76.75 99 TYR A O 1
ATOM 794 N N . LEU A 1 100 ? 4.753 -0.587 -7.403 1.00 79.31 100 LEU A N 1
ATOM 795 C CA . LEU A 1 100 ? 4.081 0.456 -6.662 1.00 79.31 100 LEU A CA 1
ATOM 796 C C . LEU A 1 100 ? 2.901 -0.207 -5.965 1.00 79.31 100 LEU A C 1
ATOM 798 O O . LEU A 1 100 ? 1.953 -0.643 -6.621 1.00 79.31 100 LEU A O 1
ATOM 802 N N . TYR A 1 101 ? 2.975 -0.297 -4.645 1.00 83.00 101 TYR A N 1
ATOM 803 C CA . TYR A 1 101 ? 1.833 -0.673 -3.838 1.00 83.00 101 TYR A CA 1
ATOM 804 C C . TYR A 1 101 ? 0.956 0.548 -3.590 1.00 83.00 101 TYR A C 1
ATOM 806 O O . TYR A 1 101 ? 1.421 1.561 -3.071 1.00 83.00 101 TYR A O 1
ATOM 814 N N . GLU A 1 102 ? -0.322 0.438 -3.929 1.00 87.31 102 GLU A N 1
ATOM 815 C CA . GLU A 1 102 ? -1.367 1.285 -3.370 1.00 87.31 102 GLU A CA 1
ATOM 816 C C . GLU A 1 102 ? -2.037 0.509 -2.241 1.00 87.31 102 GLU A C 1
ATOM 818 O O . GLU A 1 102 ? -2.694 -0.511 -2.456 1.00 87.31 102 GLU A O 1
ATOM 823 N N . ILE A 1 103 ? -1.843 0.994 -1.023 1.00 88.06 103 ILE A N 1
ATOM 824 C CA . ILE A 1 103 ? -2.390 0.391 0.182 1.00 88.06 103 ILE A CA 1
ATOM 825 C C . ILE A 1 103 ? -3.484 1.315 0.683 1.00 88.06 103 ILE A C 1
ATOM 827 O O . ILE A 1 103 ? -3.261 2.516 0.832 1.00 88.06 103 ILE A O 1
ATOM 831 N N . GLN A 1 104 ? -4.665 0.773 0.947 1.00 88.25 104 GLN A N 1
ATOM 832 C CA . GLN A 1 104 ? -5.760 1.521 1.550 1.00 88.25 104 GLN A CA 1
ATOM 833 C C . GLN A 1 104 ? -6.230 0.806 2.809 1.00 88.25 104 GLN A C 1
ATOM 835 O O . GLN A 1 104 ? -6.392 -0.413 2.826 1.00 88.25 104 GLN A O 1
ATOM 840 N N . VAL A 1 105 ? -6.456 1.587 3.858 1.00 85.44 105 VAL A N 1
ATOM 841 C CA . VAL A 1 105 ? -7.021 1.138 5.126 1.00 85.44 105 VAL A CA 1
ATOM 842 C C . VAL A 1 105 ? -8.269 1.969 5.382 1.00 85.44 105 VAL A C 1
ATOM 844 O O . VAL A 1 105 ? -8.204 3.197 5.491 1.00 85.44 105 VAL A O 1
ATOM 847 N N . GLY A 1 106 ? -9.422 1.310 5.433 1.00 84.62 106 GLY A N 1
ATOM 848 C CA . GLY A 1 106 ? -10.726 1.958 5.544 1.00 84.62 106 GLY A CA 1
ATOM 849 C C . GLY A 1 106 ? -11.561 1.361 6.664 1.00 84.62 106 GLY A C 1
ATOM 850 O O . GLY A 1 106 ? -11.628 0.147 6.806 1.00 84.62 106 GLY A O 1
ATOM 851 N N . LYS A 1 107 ? -12.224 2.200 7.462 1.00 80.38 107 LYS A N 1
ATOM 852 C CA . LYS A 1 107 ? -13.178 1.744 8.472 1.00 80.38 107 LYS A CA 1
ATOM 853 C C . LYS A 1 107 ? -14.395 1.170 7.764 1.00 80.38 107 LYS A C 1
ATOM 855 O O . LYS A 1 107 ? -15.062 1.898 7.024 1.00 80.38 107 LYS A O 1
ATOM 860 N N . LEU A 1 108 ? -14.704 -0.093 8.025 1.00 78.75 108 LEU A N 1
ATOM 861 C CA . LEU A 1 108 ? -15.959 -0.687 7.600 1.00 78.75 108 LEU A CA 1
ATOM 862 C C . LEU A 1 108 ? -17.085 0.050 8.328 1.00 78.75 108 LEU A C 1
ATOM 864 O O . LEU A 1 108 ? -17.048 0.268 9.543 1.00 78.75 108 LEU A O 1
ATOM 868 N N . LEU A 1 109 ? -18.069 0.516 7.568 1.00 71.12 109 LEU A N 1
ATOM 869 C CA . LEU A 1 109 ? -19.315 0.958 8.167 1.00 71.12 109 LEU A CA 1
ATOM 870 C C . LEU A 1 109 ? -20.005 -0.326 8.626 1.00 71.12 109 LEU A C 1
ATOM 872 O O . LEU A 1 109 ? -20.250 -1.197 7.795 1.00 71.12 109 LEU A O 1
ATOM 876 N N . GLY A 1 110 ? -20.228 -0.465 9.937 1.00 61.72 110 GLY A N 1
ATOM 877 C CA . GLY A 1 110 ? -21.081 -1.532 10.454 1.00 61.72 110 GLY A CA 1
ATOM 878 C C . GLY A 1 110 ? -22.397 -1.514 9.686 1.00 61.72 110 GLY A C 1
ATOM 879 O O . GLY A 1 110 ? -22.853 -0.430 9.305 1.00 61.72 110 GLY A O 1
ATOM 880 N N . GLU A 1 111 ? -22.915 -2.704 9.389 1.00 51.25 111 GLU A N 1
ATOM 881 C CA . GLU A 1 111 ? -24.184 -2.899 8.694 1.00 51.25 111 GLU A CA 1
ATOM 882 C C . GLU A 1 111 ? -25.217 -1.882 9.192 1.00 51.25 111 GLU A C 1
ATOM 884 O O . GLU A 1 111 ? -25.300 -1.598 10.387 1.00 51.25 111 GLU A O 1
ATOM 889 N N . TYR A 1 112 ? -25.930 -1.268 8.248 1.00 48.44 112 TYR A N 1
ATOM 890 C CA . TYR A 1 112 ? -27.093 -0.450 8.563 1.00 48.44 112 TYR A CA 1
ATOM 891 C C . TYR A 1 112 ? -28.009 -1.253 9.499 1.00 48.44 112 TYR A C 1
ATOM 893 O O . TYR A 1 112 ? -28.294 -2.409 9.187 1.00 48.44 112 TYR A O 1
ATOM 901 N N . ASP A 1 113 ? -28.421 -0.640 10.616 1.00 36.72 113 ASP A N 1
ATOM 902 C CA . ASP A 1 113 ? -29.531 -1.128 11.448 1.00 36.72 113 ASP A CA 1
ATOM 903 C C . ASP A 1 113 ? -30.751 -1.512 10.588 1.00 36.72 113 ASP A C 1
ATOM 905 O O . ASP A 1 113 ? -31.064 -0.758 9.628 1.00 36.72 113 ASP A O 1
#

Nearest PDB structures (foldseek):
  6alk-assembly1_A  TM=3.999E-01  e=1.396E+00  Fagus sylvatica
  5amw-assembly2_B  TM=4.775E-01  e=3.150E+00  Fragaria x ananassa
  6hxy-assembly1_B-2  TM=2.969E-01  e=2.033E+00  Danio rerio
  7lwc-assembly1_B  TM=3.317E-01  e=3.354E+00  Capra hircus
  3hfi-assembly1_A-2  TM=2.465E-01  e=4.586E+00  Escherichia coli O6

Mean predicted aligned error: 7.73 Å